Protein AF-A0A941RCS9-F1 (afdb_monomer_lite)

pLDDT: mean 92.67, std 8.38, range [59.22, 98.25]

Radius of gyration: 15.78 Å; chains: 1; bounding box: 33×38×42 Å

Foldseek 3Di:
DAKFKWQWADWDAWDQDPVQGTFIWTKTAGQLQDIAIEPTASLVPEDPQQNDDHRWIKIADWDADPPDLQPRYIYGPDNNRIHGDDGQDCPPNSVVVCCSNVPPHDEAADCVVVVVCVVVSVHDDGHYDYPDDPDDD

Sequence (137 aa):
MPKERVLITVKTYPTLSRKYGEMVCTAGVRADGSWVRLYPVPFRRLEEEDQYAKFDWIEAELVKSGSDPRPETYRLVDPREMRRIGHVGTDKNWRERRQLLLNPSCVYDRLQPLLDGAKANTLSLAVFKPARILDFT

Secondary structure (DSSP, 8-state):
--EEEEEEEEEPPPEEETTTEEEEEEEEEETTS-EEEEEEE-GGGS-GGG---TTEEEEEEEEE-SS--STTEEEES-GGG-EEEEE---HHHHHHHHHHHHSSSPEE--HHHHHHHHHTTS-S--EE--S------

Structure (mmCIF, N/CA/C/O backbone):
data_AF-A0A941RCS9-F1
#
_entry.id   AF-A0A941RCS9-F1
#
loop_
_atom_site.group_PDB
_atom_site.id
_atom_site.type_symbol
_atom_site.label_atom_id
_atom_site.label_alt_id
_atom_site.label_comp_id
_atom_site.label_asym_id
_atom_site.label_entity_id
_atom_site.label_seq_id
_atom_site.pdbx_PDB_ins_code
_atom_site.Cartn_x
_atom_site.Cartn_y
_atom_site.Cartn_z
_atom_site.occupancy
_atom_site.B_iso_or_equiv
_atom_site.auth_seq_id
_atom_site.auth_comp_id
_atom_site.auth_asym_id
_atom_site.auth_atom_id
_atom_site.pdbx_PDB_model_num
ATOM 1 N N . MET A 1 1 ? -10.485 14.689 8.620 1.00 63.00 1 MET A N 1
ATOM 2 C CA . MET A 1 1 ? -9.823 14.760 7.288 1.00 63.00 1 MET A CA 1
ATOM 3 C C . MET A 1 1 ? -10.629 13.879 6.331 1.00 63.00 1 MET A C 1
ATOM 5 O O . MET A 1 1 ? -11.446 13.121 6.834 1.00 63.00 1 MET A O 1
ATOM 9 N N . PRO A 1 2 ? -10.528 13.972 4.991 1.00 88.50 2 PRO A N 1
ATOM 10 C CA . PRO A 1 2 ? -11.254 13.023 4.143 1.00 88.50 2 PRO A CA 1
ATOM 11 C C . PRO A 1 2 ? -10.743 11.596 4.390 1.00 88.50 2 PRO A C 1
ATOM 13 O O . PRO A 1 2 ? -9.539 11.392 4.556 1.00 88.50 2 PRO A O 1
ATOM 16 N N . LYS A 1 3 ? -11.653 10.616 4.424 1.00 93.19 3 LYS A N 1
ATOM 17 C CA . LYS A 1 3 ? -11.274 9.201 4.469 1.00 93.19 3 LYS A CA 1
ATOM 18 C C . LYS A 1 3 ? -10.636 8.801 3.138 1.00 93.19 3 LYS A C 1
ATOM 20 O O . L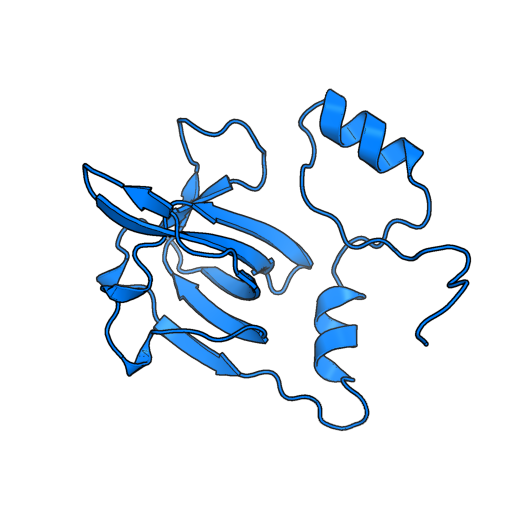YS A 1 3 ? -11.108 9.177 2.066 1.00 93.19 3 LYS A O 1
ATOM 25 N N . GLU A 1 4 ? -9.557 8.037 3.216 1.00 96.62 4 GLU A N 1
ATOM 26 C CA . GLU A 1 4 ? -8.797 7.550 2.072 1.00 96.62 4 GLU A CA 1
ATOM 27 C C . GLU A 1 4 ? -8.938 6.032 1.960 1.00 96.62 4 GLU A C 1
ATOM 29 O O . GLU A 1 4 ? -8.922 5.320 2.967 1.00 96.62 4 GLU A O 1
ATOM 34 N N . ARG A 1 5 ? -9.035 5.529 0.723 1.00 97.56 5 ARG A N 1
ATOM 35 C CA . ARG A 1 5 ? -9.074 4.090 0.440 1.00 97.56 5 ARG A CA 1
ATOM 36 C C . ARG A 1 5 ? -7.694 3.579 0.054 1.00 97.56 5 ARG A C 1
ATOM 38 O O . ARG A 1 5 ? -7.060 4.138 -0.843 1.00 97.56 5 ARG A O 1
ATOM 45 N N . VAL A 1 6 ? -7.258 2.496 0.693 1.00 98.06 6 VAL A N 1
ATOM 46 C CA . VAL A 1 6 ? -5.947 1.874 0.463 1.00 98.06 6 VAL A CA 1
ATOM 47 C C . VAL A 1 6 ? -6.114 0.370 0.265 1.00 98.06 6 VAL A C 1
ATOM 49 O O . VAL A 1 6 ? -6.655 -0.318 1.127 1.00 98.06 6 VAL A O 1
ATOM 52 N N . LEU A 1 7 ? -5.630 -0.150 -0.862 1.00 98.00 7 LEU A N 1
ATOM 53 C CA . LEU A 1 7 ? -5.554 -1.581 -1.139 1.00 98.00 7 LEU A CA 1
ATOM 54 C C . LEU A 1 7 ? -4.296 -2.140 -0.489 1.00 98.00 7 LEU A C 1
ATOM 56 O O . LEU A 1 7 ? -3.183 -1.849 -0.933 1.00 98.00 7 LEU A O 1
ATOM 60 N N . ILE A 1 8 ? -4.459 -2.966 0.536 1.00 97.94 8 ILE A N 1
ATOM 61 C CA . ILE A 1 8 ? -3.337 -3.546 1.266 1.00 97.94 8 ILE A CA 1
ATOM 62 C C . ILE A 1 8 ? -2.608 -4.572 0.399 1.00 97.94 8 ILE A C 1
ATOM 64 O O . ILE A 1 8 ? -3.192 -5.562 -0.024 1.00 97.94 8 ILE A O 1
ATOM 68 N N . THR A 1 9 ? -1.306 -4.402 0.179 1.00 96.50 9 THR A N 1
ATOM 69 C CA . THR A 1 9 ? -0.485 -5.355 -0.598 1.00 96.50 9 THR A CA 1
ATOM 70 C C . THR A 1 9 ? 0.666 -5.948 0.202 1.00 96.50 9 THR A C 1
ATOM 72 O O . THR A 1 9 ? 1.114 -7.066 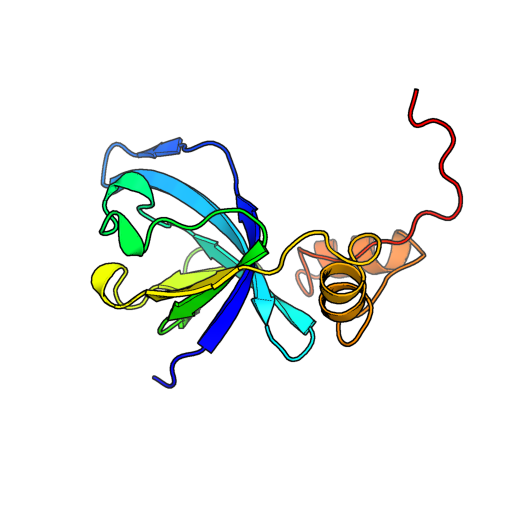-0.068 1.00 96.50 9 THR A O 1
ATOM 75 N N . VAL A 1 10 ? 1.097 -5.252 1.252 1.00 95.62 10 VAL A N 1
ATOM 76 C CA . VAL A 1 10 ? 2.172 -5.670 2.146 1.00 95.62 10 VAL A CA 1
ATOM 77 C C . VAL A 1 10 ? 1.657 -5.651 3.578 1.00 95.62 10 VAL A C 1
ATOM 79 O O . VAL A 1 10 ? 1.110 -4.653 4.032 1.00 95.62 10 VAL A O 1
ATOM 82 N N . LYS A 1 11 ? 1.878 -6.745 4.307 1.00 93.12 11 LYS A N 1
ATOM 83 C CA . LYS A 1 11 ? 1.647 -6.843 5.751 1.00 93.12 11 LYS A CA 1
ATOM 84 C C . LYS A 1 11 ? 2.851 -7.546 6.358 1.00 93.12 11 LYS A C 1
ATOM 86 O O . LYS A 1 11 ? 3.166 -8.659 5.932 1.00 93.12 11 LYS A O 1
ATOM 91 N N . THR A 1 12 ? 3.555 -6.879 7.267 1.00 88.44 12 THR A N 1
ATOM 92 C CA . THR A 1 12 ? 4.727 -7.461 7.929 1.00 88.44 12 THR A CA 1
ATOM 93 C C . THR A 1 12 ? 4.313 -8.360 9.083 1.00 88.44 12 THR A C 1
ATOM 95 O O . THR A 1 12 ? 3.194 -8.267 9.592 1.00 88.44 12 THR A O 1
ATOM 98 N N . TYR A 1 13 ? 5.245 -9.204 9.528 1.00 76.31 13 TYR A N 1
ATOM 99 C CA . TYR A 1 13 ? 5.100 -9.865 10.816 1.00 76.31 13 TYR A CA 1
ATOM 100 C C . TYR A 1 13 ? 5.040 -8.803 11.930 1.00 76.31 13 TYR A C 1
ATOM 102 O O . TYR A 1 13 ? 5.722 -7.773 11.823 1.00 76.31 13 TYR A O 1
ATOM 110 N N . PRO A 1 14 ? 4.206 -9.003 12.956 1.00 74.94 14 PRO A N 1
ATOM 111 C CA . PRO A 1 14 ? 4.086 -8.069 14.058 1.00 74.94 14 PRO A CA 1
ATOM 112 C C . PRO A 1 14 ? 5.381 -7.881 14.849 1.00 74.94 14 PRO A C 1
ATOM 114 O O . PRO A 1 14 ? 6.096 -8.835 15.154 1.00 74.94 14 PRO A O 1
ATOM 117 N N . THR A 1 15 ? 5.641 -6.642 15.256 1.00 70.25 15 THR A N 1
ATOM 118 C CA . THR A 1 15 ? 6.646 -6.306 16.262 1.00 70.25 15 THR A CA 1
ATOM 119 C C . THR A 1 15 ? 5.975 -6.056 17.610 1.00 70.25 15 THR A C 1
ATOM 121 O O . THR A 1 15 ? 4.994 -5.318 17.725 1.00 70.25 15 THR A O 1
ATOM 124 N N . LEU A 1 16 ? 6.519 -6.676 18.660 1.00 68.19 16 LEU A N 1
ATOM 125 C CA . LEU A 1 16 ? 6.080 -6.461 20.037 1.00 68.19 16 LEU A CA 1
ATOM 126 C C . LEU A 1 16 ? 6.588 -5.099 20.525 1.00 68.19 16 LEU A C 1
ATOM 128 O O . LEU A 1 16 ? 7.773 -4.922 20.809 1.00 68.19 16 LEU A O 1
ATOM 132 N N . SER A 1 17 ? 5.695 -4.117 20.632 1.00 65.38 17 SER A N 1
ATOM 133 C CA . SER A 1 17 ? 5.992 -2.832 21.261 1.00 65.38 17 SER A CA 1
ATOM 134 C C . SER A 1 17 ? 5.693 -2.889 22.755 1.00 65.38 17 SER A C 1
ATOM 136 O O . SER A 1 17 ? 4.562 -3.151 23.160 1.00 65.38 17 SER A O 1
ATOM 138 N N . ARG A 1 18 ? 6.675 -2.520 23.588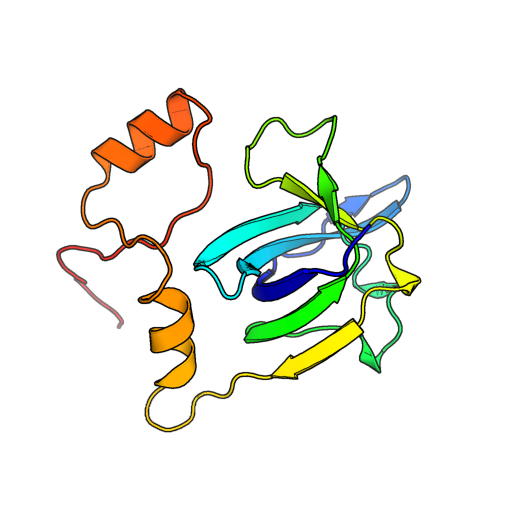 1.00 61.56 18 ARG A N 1
ATOM 139 C CA . ARG A 1 18 ? 6.469 -2.320 25.036 1.00 61.56 18 ARG A CA 1
ATOM 140 C C . ARG A 1 18 ? 5.389 -1.279 25.356 1.00 61.56 18 ARG A C 1
ATOM 142 O O . ARG A 1 18 ? 4.751 -1.378 26.394 1.00 61.56 18 ARG A O 1
ATOM 149 N N . LYS A 1 19 ? 5.197 -0.282 24.483 1.00 60.53 19 LYS A N 1
ATOM 150 C CA . LYS A 1 19 ? 4.266 0.839 24.697 1.00 60.53 19 LYS A CA 1
ATOM 151 C C . LYS A 1 19 ? 2.889 0.600 24.076 1.00 60.53 19 LYS A C 1
ATOM 153 O O . LYS A 1 19 ? 1.886 1.013 24.645 1.00 60.53 19 LYS A O 1
ATOM 158 N N . TYR A 1 20 ? 2.838 -0.046 22.911 1.00 59.22 20 TYR A N 1
ATOM 159 C CA . TYR A 1 20 ? 1.613 -0.134 22.108 1.00 59.22 20 TYR A CA 1
ATOM 160 C C . TYR A 1 20 ? 1.094 -1.565 21.907 1.00 59.22 20 TYR A C 1
ATOM 162 O O . TYR A 1 20 ? 0.027 -1.737 21.328 1.00 59.22 20 TYR A O 1
ATOM 170 N N . GLY A 1 21 ? 1.783 -2.583 22.431 1.00 72.50 21 GLY A N 1
ATOM 171 C CA . GLY A 1 21 ? 1.457 -3.985 22.177 1.00 72.50 21 GLY A CA 1
ATOM 172 C C . GLY A 1 21 ? 1.911 -4.441 20.790 1.00 72.50 21 GLY A C 1
ATOM 173 O O . GLY A 1 21 ? 2.900 -3.941 20.256 1.00 72.50 21 GLY A O 1
ATOM 174 N N . GLU A 1 22 ? 1.214 -5.416 20.216 1.00 78.25 22 GLU A N 1
ATOM 175 C CA . GLU A 1 22 ? 1.516 -5.948 18.887 1.00 78.25 22 GLU A CA 1
ATOM 176 C C . GLU A 1 22 ? 1.178 -4.923 17.788 1.00 78.25 22 GLU A C 1
ATOM 178 O O . GLU A 1 22 ? 0.010 -4.582 17.597 1.00 78.25 22 GLU A O 1
ATOM 183 N N . MET A 1 23 ? 2.193 -4.440 17.062 1.00 86.50 23 MET A N 1
ATOM 184 C CA . MET A 1 23 ? 2.024 -3.497 15.951 1.00 86.50 23 MET A CA 1
ATOM 185 C C . MET A 1 23 ? 2.549 -4.096 14.648 1.00 86.50 23 MET A C 1
ATOM 187 O O . MET A 1 23 ? 3.562 -4.790 14.639 1.00 86.50 23 MET A O 1
ATOM 191 N N . VAL A 1 24 ? 1.902 -3.781 13.528 1.00 89.31 24 VAL A N 1
ATOM 192 C CA . VAL A 1 24 ? 2.357 -4.188 12.191 1.00 89.31 24 VAL A CA 1
ATOM 193 C C . VAL A 1 24 ? 2.687 -2.971 11.333 1.00 89.31 24 VAL A C 1
ATOM 195 O O . VAL A 1 24 ? 2.077 -1.905 11.464 1.00 89.31 24 VAL A O 1
ATOM 198 N N . CYS A 1 25 ? 3.647 -3.139 10.425 1.00 91.19 25 CYS A N 1
ATOM 199 C CA . CYS A 1 25 ? 3.825 -2.251 9.287 1.00 91.19 25 CYS A CA 1
ATOM 200 C C . CYS A 1 25 ? 3.005 -2.812 8.126 1.00 91.19 25 CYS A C 1
ATOM 202 O O . CYS A 1 25 ? 3.076 -4.000 7.800 1.00 91.19 25 CYS A O 1
ATOM 204 N N . THR A 1 26 ? 2.193 -1.961 7.517 1.00 95.56 26 THR A N 1
ATOM 205 C CA . THR A 1 26 ? 1.375 -2.321 6.360 1.00 95.56 26 THR A CA 1
ATOM 206 C C . THR A 1 26 ? 1.672 -1.339 5.240 1.00 95.56 26 THR A C 1
ATOM 208 O O . THR A 1 26 ? 1.915 -0.163 5.498 1.00 95.56 26 THR A O 1
ATOM 211 N N . ALA A 1 27 ? 1.670 -1.801 3.996 1.00 97.25 27 ALA A N 1
ATOM 212 C CA . ALA A 1 27 ? 1.704 -0.913 2.846 1.00 97.25 27 ALA A CA 1
ATOM 213 C C . ALA A 1 27 ? 0.669 -1.327 1.806 1.00 97.25 27 ALA A C 1
ATOM 215 O O . ALA A 1 27 ? 0.256 -2.489 1.731 1.00 97.25 27 ALA A O 1
ATOM 216 N N . GLY A 1 28 ? 0.252 -0.353 1.015 1.00 97.62 28 GLY A N 1
ATOM 217 C CA . GLY A 1 28 ? -0.771 -0.514 0.006 1.00 97.62 28 GLY A CA 1
ATOM 218 C C . GLY A 1 28 ? -0.764 0.626 -0.996 1.00 97.62 28 GLY A C 1
ATOM 219 O O . GLY A 1 28 ? 0.052 1.545 -0.905 1.00 97.62 28 GLY A O 1
ATOM 220 N N . VAL A 1 29 ? -1.682 0.551 -1.949 1.00 97.25 29 VAL A N 1
ATOM 221 C CA . VAL A 1 29 ? -1.848 1.560 -2.999 1.00 97.25 29 VAL A CA 1
ATOM 222 C C . VAL A 1 29 ? -3.223 2.203 -2.904 1.00 97.25 29 VAL A C 1
ATOM 224 O O . VAL A 1 29 ? -4.209 1.538 -2.58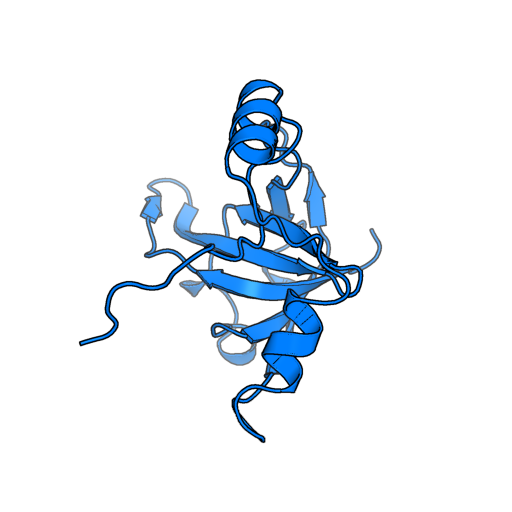5 1.00 97.25 29 VAL A O 1
ATOM 227 N N . ARG A 1 30 ? -3.305 3.502 -3.173 1.00 96.88 30 ARG A N 1
ATOM 228 C CA . ARG A 1 30 ? -4.586 4.182 -3.385 1.00 96.88 30 ARG A CA 1
ATOM 229 C C . ARG A 1 30 ? -5.153 3.836 -4.760 1.00 96.88 30 ARG A C 1
ATOM 231 O O . ARG A 1 30 ? -4.466 3.272 -5.608 1.00 96.88 30 ARG A O 1
ATOM 238 N N . ALA A 1 31 ? -6.398 4.238 -5.004 1.00 93.38 31 ALA A N 1
ATOM 239 C CA . ALA A 1 31 ? -7.040 4.085 -6.311 1.00 93.38 31 ALA A CA 1
ATOM 240 C C . ALA A 1 31 ? -6.303 4.821 -7.449 1.00 93.38 31 ALA A C 1
ATOM 242 O O . ALA A 1 31 ? -6.413 4.403 -8.594 1.00 93.38 31 ALA A O 1
ATOM 243 N N . ASP A 1 32 ? -5.545 5.878 -7.137 1.00 94.81 32 ASP A N 1
ATOM 244 C CA . ASP A 1 32 ? -4.688 6.608 -8.085 1.00 94.81 32 ASP A CA 1
ATOM 245 C C . ASP A 1 32 ? -3.293 5.980 -8.264 1.00 94.81 32 ASP A C 1
ATOM 247 O O . ASP A 1 32 ? -2.476 6.480 -9.033 1.00 94.81 32 ASP A O 1
ATOM 251 N N . GLY A 1 33 ? -3.016 4.863 -7.580 1.00 94.81 33 GLY A N 1
ATOM 252 C CA . GLY A 1 33 ? -1.770 4.113 -7.699 1.00 94.81 33 GLY A CA 1
ATOM 253 C C . GLY A 1 33 ? -0.627 4.648 -6.843 1.00 94.81 33 GLY A C 1
ATOM 254 O O . GLY A 1 33 ? 0.453 4.048 -6.855 1.00 94.81 33 GLY A O 1
ATOM 255 N N . SER A 1 34 ? -0.846 5.727 -6.085 1.00 95.94 34 SER A N 1
ATOM 256 C CA . SER A 1 34 ? 0.124 6.243 -5.121 1.00 95.94 34 SER A CA 1
ATOM 257 C C . SER A 1 34 ? 0.281 5.297 -3.929 1.00 95.94 34 SER A C 1
ATOM 259 O O . SER A 1 34 ? -0.676 4.687 -3.444 1.00 95.94 34 SER A O 1
ATOM 261 N N . TRP A 1 35 ? 1.515 5.174 -3.444 1.00 97.62 35 TRP A N 1
ATOM 262 C CA . TRP A 1 35 ? 1.847 4.294 -2.332 1.00 97.62 35 TRP A CA 1
ATOM 263 C C . TRP A 1 35 ? 1.531 4.925 -0.975 1.00 97.62 35 TRP A C 1
ATOM 265 O O . TRP A 1 35 ? 1.738 6.117 -0.738 1.00 97.62 35 TRP A O 1
ATOM 275 N N . VAL A 1 36 ? 1.082 4.074 -0.057 1.00 97.69 36 VAL A N 1
ATOM 276 C CA . VAL A 1 36 ? 0.855 4.391 1.352 1.00 97.69 36 VAL A CA 1
ATOM 277 C C . VAL A 1 36 ? 1.520 3.322 2.199 1.00 97.69 36 VAL A C 1
ATOM 279 O O . VAL A 1 36 ? 1.311 2.128 2.002 1.00 97.69 36 VAL A O 1
ATOM 282 N N . ARG A 1 37 ? 2.293 3.757 3.187 1.00 97.56 37 ARG A N 1
ATOM 283 C CA . ARG A 1 37 ? 2.808 2.945 4.281 1.00 97.56 37 ARG A CA 1
ATOM 284 C C . ARG A 1 37 ? 2.111 3.376 5.562 1.00 97.56 37 ARG A C 1
ATOM 286 O O . ARG A 1 37 ? 2.231 4.523 5.974 1.00 97.56 37 ARG A O 1
ATOM 293 N N . LEU A 1 38 ? 1.415 2.451 6.201 1.00 96.25 38 LEU A N 1
ATOM 294 C CA . LEU A 1 38 ? 0.767 2.647 7.488 1.00 96.25 38 LEU A CA 1
ATOM 295 C C . LEU A 1 38 ? 1.641 2.052 8.581 1.00 96.25 38 LEU A C 1
ATOM 297 O O . LEU A 1 38 ? 1.878 0.839 8.620 1.00 96.25 38 LEU A O 1
ATOM 301 N N . TYR A 1 39 ? 2.126 2.915 9.468 1.00 92.56 39 TYR A N 1
ATOM 302 C CA . TYR A 1 39 ? 2.861 2.477 10.642 1.00 92.56 39 TYR A CA 1
ATOM 303 C C . TYR A 1 39 ? 2.736 3.476 11.800 1.00 92.56 39 TYR A C 1
ATOM 305 O O . TYR A 1 39 ? 2.960 4.670 11.594 1.00 92.56 39 TYR A O 1
ATOM 313 N N . PRO A 1 40 ? 2.485 3.007 13.033 1.00 91.62 40 PRO A N 1
ATOM 314 C CA . PRO A 1 40 ? 2.209 1.617 13.403 1.00 91.62 40 PRO A CA 1
ATOM 315 C C . PRO A 1 40 ? 0.701 1.301 13.313 1.00 91.62 40 PRO A C 1
ATOM 317 O O . PRO A 1 40 ? -0.121 2.141 13.672 1.00 91.62 40 PRO A O 1
ATOM 320 N N . VAL A 1 41 ? 0.325 0.094 12.868 1.00 92.75 41 VAL A N 1
ATOM 321 C CA . VAL A 1 41 ? -1.081 -0.365 12.884 1.00 92.75 41 VAL A CA 1
ATOM 322 C C . VAL A 1 41 ? -1.284 -1.388 14.010 1.00 92.75 41 VAL A C 1
ATOM 324 O O . VAL A 1 41 ? -0.594 -2.412 14.007 1.00 92.75 41 VAL A O 1
ATOM 327 N N . PRO A 1 42 ? -2.208 -1.167 14.964 1.00 92.12 42 PRO A N 1
ATOM 328 C CA . PRO A 1 42 ? -2.483 -2.098 16.061 1.00 92.12 42 PRO A CA 1
ATOM 329 C C . PRO A 1 42 ? -3.407 -3.240 15.605 1.00 92.12 42 PRO A C 1
ATOM 331 O O . PRO A 1 42 ? -4.501 -3.409 16.133 1.00 92.12 42 PRO A O 1
ATOM 334 N N . PHE A 1 43 ? -2.981 -4.017 14.606 1.00 91.75 43 PHE A N 1
ATOM 335 C CA . PHE A 1 43 ? -3.827 -4.968 13.868 1.00 91.75 43 PHE A CA 1
ATOM 336 C C . PHE A 1 43 ? -4.653 -5.910 14.758 1.00 91.75 43 PHE A C 1
ATOM 338 O O . PHE A 1 43 ? -5.843 -6.078 14.532 1.00 91.75 43 PHE A O 1
ATOM 345 N N . ARG A 1 44 ? -4.048 -6.480 15.808 1.00 88.81 44 ARG A N 1
ATOM 346 C CA . ARG A 1 44 ? -4.724 -7.407 16.738 1.00 88.81 44 ARG A CA 1
ATOM 347 C C . ARG A 1 44 ? -5.776 -6.760 17.637 1.00 88.81 44 ARG A C 1
ATOM 349 O O . ARG A 1 44 ? -6.508 -7.476 18.306 1.00 88.81 44 ARG A O 1
ATOM 356 N N . ARG A 1 45 ? -5.785 -5.430 17.725 1.00 89.62 45 ARG A N 1
ATOM 357 C CA . ARG A 1 45 ? -6.721 -4.650 18.548 1.00 89.62 45 ARG A CA 1
ATOM 358 C C . ARG A 1 45 ? -7.834 -4.014 17.724 1.00 89.62 45 ARG A C 1
ATOM 360 O O . ARG A 1 45 ? -8.640 -3.284 18.287 1.00 89.62 45 ARG A O 1
ATOM 367 N N . LEU A 1 46 ? -7.821 -4.220 16.411 1.00 91.62 46 LEU A N 1
ATOM 368 C CA . LEU A 1 46 ? -8.954 -3.883 15.567 1.00 91.62 46 LEU A CA 1
ATOM 369 C C . LEU A 1 46 ? -10.094 -4.857 15.860 1.00 91.62 46 LEU A C 1
ATOM 371 O O . LEU A 1 46 ? -9.838 -6.016 16.213 1.00 91.62 46 LEU A O 1
ATOM 375 N N . GLU A 1 47 ? -11.324 -4.390 15.658 1.00 92.69 47 GLU A N 1
ATOM 376 C CA . GLU A 1 47 ? -12.496 -5.261 15.630 1.00 92.69 47 GLU A CA 1
ATOM 377 C C . GLU A 1 47 ? -12.281 -6.382 14.608 1.00 92.69 47 GLU A C 1
ATOM 379 O O . GLU A 1 47 ? -11.614 -6.196 13.586 1.00 92.69 47 GLU A O 1
ATOM 384 N N . GLU A 1 48 ? -12.811 -7.569 14.894 1.00 91.56 48 GLU A N 1
ATOM 385 C CA . GLU A 1 48 ? -12.549 -8.770 14.092 1.00 91.56 48 GLU A CA 1
ATOM 386 C C . GLU A 1 48 ? -12.937 -8.583 12.615 1.00 91.56 48 GLU A C 1
ATOM 388 O O . GLU A 1 48 ? -12.211 -9.007 11.715 1.00 91.56 48 GLU A O 1
ATOM 393 N N . GLU A 1 49 ? -14.033 -7.868 12.359 1.00 94.31 49 GLU A N 1
ATOM 394 C CA . GLU A 1 49 ? -14.506 -7.526 11.015 1.00 94.31 49 GLU A CA 1
ATOM 395 C C . GLU A 1 49 ? -13.573 -6.579 10.244 1.00 94.31 49 GLU A C 1
ATOM 397 O O . GLU A 1 49 ? -13.512 -6.647 9.013 1.00 94.31 49 GLU A O 1
ATOM 402 N N . ASP A 1 50 ? -12.798 -5.762 10.957 1.00 95.94 50 ASP A N 1
ATOM 403 C CA . ASP A 1 50 ? -11.863 -4.788 10.393 1.00 95.94 50 ASP A CA 1
ATOM 404 C C . ASP A 1 50 ? -10.428 -5.318 10.308 1.00 95.94 50 ASP A C 1
ATOM 406 O O . ASP A 1 50 ? -9.552 -4.694 9.696 1.00 95.94 50 ASP A O 1
ATOM 410 N N . GLN A 1 51 ? -10.165 -6.510 10.850 1.00 94.50 51 GLN A N 1
ATOM 411 C CA . GLN A 1 51 ? -8.922 -7.219 10.584 1.00 94.50 51 GLN A CA 1
ATOM 412 C C . GLN A 1 51 ? -8.857 -7.619 9.103 1.00 94.50 51 GLN A C 1
ATOM 414 O O . GLN A 1 51 ? -9.627 -8.431 8.586 1.00 94.50 51 GLN A O 1
ATOM 419 N N . TYR A 1 52 ? -7.890 -7.026 8.407 1.00 95.75 52 TYR A N 1
ATOM 420 C CA . TYR A 1 52 ? -7.691 -7.169 6.970 1.00 95.75 52 TYR A CA 1
ATOM 421 C C . TYR A 1 52 ? -6.644 -8.229 6.571 1.00 95.75 52 TYR A C 1
ATOM 423 O O . TYR A 1 52 ? -5.613 -8.474 7.223 1.00 95.75 52 TYR A O 1
ATOM 431 N N . ALA A 1 53 ? -6.878 -8.833 5.415 1.00 95.75 53 ALA A N 1
ATOM 432 C CA . ALA A 1 53 ? -5.962 -9.670 4.663 1.00 95.75 53 ALA A CA 1
ATOM 433 C C . ALA A 1 53 ? -5.172 -8.853 3.623 1.00 95.75 53 ALA A C 1
ATOM 435 O O . ALA A 1 53 ? -5.379 -7.657 3.416 1.00 95.75 53 ALA A O 1
ATOM 436 N N . LYS A 1 54 ? -4.216 -9.510 2.953 1.00 96.19 54 LYS A N 1
ATOM 437 C CA . LYS A 1 54 ? -3.625 -8.935 1.738 1.00 96.19 54 LYS A CA 1
ATOM 438 C C . LYS A 1 54 ? -4.698 -8.898 0.649 1.00 96.19 54 LYS A C 1
ATOM 440 O O . LYS A 1 54 ? -5.419 -9.876 0.473 1.00 96.19 54 LYS A O 1
ATOM 445 N N . PHE A 1 55 ? -4.697 -7.815 -0.115 1.00 97.25 55 PHE A N 1
ATOM 446 C CA . PHE A 1 55 ? -5.660 -7.454 -1.153 1.00 97.25 55 PHE A CA 1
ATOM 447 C C . PHE A 1 55 ? -7.053 -7.080 -0.646 1.00 97.25 55 PHE A C 1
ATOM 449 O O . PHE A 1 55 ? -7.995 -7.050 -1.433 1.00 97.25 55 PHE A O 1
ATOM 456 N N . ASP A 1 56 ? -7.168 -6.721 0.631 1.00 98.19 56 ASP A N 1
ATOM 457 C CA . ASP A 1 56 ? -8.339 -6.004 1.122 1.00 98.19 56 ASP A CA 1
ATOM 458 C C . ASP A 1 56 ? -8.205 -4.506 0.869 1.00 98.19 56 ASP A C 1
ATOM 460 O O . ASP A 1 56 ? -7.124 -3.923 1.011 1.00 98.19 56 ASP A O 1
ATOM 464 N N . TRP A 1 57 ? -9.326 -3.881 0.538 1.00 98.25 57 TRP A N 1
ATOM 465 C CA . TRP A 1 57 ? -9.485 -2.443 0.641 1.00 98.25 57 TRP A CA 1
ATOM 466 C C . TRP A 1 57 ? -9.800 -2.075 2.083 1.00 98.25 57 TRP A C 1
ATOM 468 O O . TRP A 1 57 ? -10.733 -2.614 2.684 1.00 98.25 57 TRP A O 1
ATOM 478 N N . ILE A 1 58 ? -9.057 -1.108 2.606 1.00 98.06 58 ILE A N 1
ATOM 479 C CA . ILE A 1 58 ? -9.412 -0.410 3.836 1.00 98.06 58 ILE A CA 1
ATOM 480 C C . ILE A 1 58 ? -9.801 1.031 3.527 1.00 98.06 58 ILE A C 1
ATOM 482 O O . ILE A 1 58 ? -9.328 1.609 2.547 1.00 98.06 58 ILE A O 1
ATOM 486 N N . GLU A 1 59 ? -10.624 1.611 4.386 1.00 98.25 59 GLU A N 1
ATOM 487 C CA . GLU A 1 59 ? -10.956 3.029 4.393 1.00 98.25 59 GLU A CA 1
ATOM 488 C C . GLU A 1 59 ? -10.616 3.626 5.760 1.00 98.25 59 GLU A C 1
ATOM 490 O O . GLU A 1 59 ? -11.030 3.094 6.790 1.00 98.25 59 GLU A O 1
ATOM 495 N N . ALA A 1 60 ? -9.835 4.708 5.786 1.00 97.12 60 ALA A N 1
ATOM 496 C CA . ALA A 1 60 ? -9.427 5.353 7.032 1.00 97.12 60 ALA A CA 1
ATOM 497 C C . ALA A 1 60 ? -9.017 6.813 6.840 1.00 97.12 60 ALA A C 1
ATOM 499 O O . ALA A 1 60 ? -8.618 7.227 5.754 1.00 97.12 60 ALA A O 1
ATOM 500 N N . GLU A 1 61 ? -9.043 7.586 7.923 1.00 97.50 61 GLU A N 1
ATOM 501 C CA . GLU A 1 61 ? -8.399 8.899 7.958 1.00 97.50 61 GLU A CA 1
ATOM 502 C C . GLU A 1 61 ? -6.898 8.751 8.216 1.00 97.50 61 GLU A C 1
ATOM 504 O O . GLU A 1 61 ? -6.477 8.139 9.206 1.00 97.50 61 GLU A O 1
ATOM 509 N N . LEU A 1 62 ? -6.089 9.324 7.324 1.00 96.81 62 LEU A N 1
ATOM 510 C CA . LEU A 1 62 ? -4.636 9.221 7.364 1.00 96.81 62 LEU A CA 1
ATOM 511 C C . LEU A 1 62 ? -3.998 10.578 7.658 1.00 96.81 62 LEU A C 1
ATOM 513 O O . LEU A 1 62 ? -4.406 11.612 7.139 1.00 96.81 62 LEU A O 1
ATOM 517 N N . VAL A 1 63 ? -2.937 10.565 8.460 1.00 96.75 63 VAL A N 1
ATOM 518 C CA . VAL A 1 63 ? -2.114 11.745 8.740 1.00 96.75 63 VAL A CA 1
ATOM 519 C C . VAL A 1 63 ? -0.651 11.436 8.483 1.00 96.75 63 VAL A C 1
ATOM 521 O O . VAL A 1 63 ? -0.184 10.322 8.731 1.00 96.75 63 VAL A O 1
ATOM 524 N N . LYS A 1 64 ? 0.109 12.420 7.998 1.00 95.62 64 LYS A N 1
ATOM 525 C CA . LYS A 1 64 ? 1.552 12.256 7.817 1.00 95.62 64 LYS A CA 1
ATOM 526 C C . LYS A 1 64 ? 2.244 11.880 9.126 1.00 95.62 64 LYS A C 1
ATOM 528 O O . LYS A 1 64 ? 1.934 12.397 10.203 1.00 95.62 64 LYS A O 1
ATOM 533 N N . SER A 1 65 ? 3.190 10.948 9.035 1.00 92.94 65 SER A N 1
ATOM 534 C CA . SER A 1 65 ? 4.049 10.630 10.171 1.00 92.94 65 SER A CA 1
ATOM 535 C C . SER A 1 65 ? 5.067 11.748 10.376 1.00 92.94 65 SER A C 1
ATOM 537 O O . SER A 1 65 ? 5.733 12.154 9.433 1.00 92.94 65 SER A O 1
ATOM 539 N N . GLY A 1 66 ? 5.195 12.236 11.611 1.00 91.25 66 GLY A N 1
ATOM 540 C CA . GLY A 1 66 ? 6.227 13.216 11.969 1.00 91.25 66 GLY A CA 1
ATOM 541 C C . GLY A 1 66 ? 7.585 12.587 12.294 1.00 91.25 66 GLY A C 1
ATOM 542 O O . GLY A 1 66 ? 8.569 13.303 12.416 1.00 91.25 66 GLY A O 1
ATOM 543 N N . SER A 1 67 ? 7.645 11.262 12.470 1.00 91.12 67 SER A N 1
ATOM 544 C CA . SER A 1 67 ? 8.854 10.554 12.915 1.00 91.12 67 SER A CA 1
ATOM 545 C C . SER A 1 67 ? 9.514 9.715 11.825 1.00 91.12 67 SER A C 1
ATOM 547 O O . SER A 1 67 ? 10.679 9.358 11.949 1.00 91.12 67 SER A O 1
ATOM 549 N N . ASP A 1 68 ? 8.764 9.338 10.791 1.00 93.56 68 ASP A N 1
ATOM 550 C CA . ASP A 1 68 ? 9.265 8.533 9.681 1.00 93.56 68 ASP A CA 1
ATOM 551 C C . ASP A 1 68 ? 9.350 9.430 8.439 1.00 93.56 68 ASP A C 1
ATOM 553 O O . ASP A 1 68 ? 8.302 9.870 7.961 1.00 93.56 68 ASP A O 1
ATOM 557 N N . PRO A 1 69 ? 10.561 9.731 7.932 1.00 95.12 69 PRO A N 1
ATOM 558 C CA . PRO A 1 69 ? 10.751 10.730 6.885 1.00 95.12 69 PRO A CA 1
ATOM 559 C C . PRO A 1 69 ? 10.325 10.237 5.501 1.00 95.12 69 PRO A C 1
ATOM 561 O O . PRO A 1 69 ? 10.312 11.031 4.561 1.00 95.12 69 PRO A O 1
ATOM 564 N N . ARG A 1 70 ? 10.004 8.944 5.337 1.00 96.25 70 ARG A N 1
ATOM 565 C CA . ARG A 1 70 ? 9.664 8.404 4.019 1.00 96.25 70 ARG A CA 1
ATOM 566 C C . ARG A 1 70 ? 8.365 9.040 3.506 1.00 96.25 70 ARG A C 1
ATOM 568 O O . ARG A 1 70 ? 7.378 9.111 4.250 1.00 96.25 70 ARG A O 1
ATOM 575 N N . PRO A 1 71 ? 8.324 9.459 2.233 1.00 96.00 71 PRO A N 1
ATOM 576 C CA . PRO A 1 71 ? 7.216 10.224 1.675 1.00 96.00 71 PRO A CA 1
ATOM 577 C C . PRO A 1 71 ? 5.926 9.417 1.557 1.00 96.00 71 PRO A C 1
ATOM 579 O O . PRO A 1 71 ? 4.879 10.003 1.317 1.00 96.00 71 PRO A O 1
ATOM 582 N N . GLU A 1 72 ? 5.942 8.106 1.769 1.00 97.19 72 GLU A N 1
ATOM 583 C CA . GLU A 1 72 ? 4.740 7.277 1.811 1.00 97.19 72 GLU A CA 1
ATOM 584 C C . GLU A 1 72 ? 4.265 6.983 3.233 1.00 97.19 72 GLU A C 1
ATOM 586 O O . GLU A 1 72 ? 3.244 6.323 3.375 1.00 97.19 72 GLU A O 1
ATOM 591 N N . THR A 1 73 ? 4.955 7.423 4.294 1.00 97.38 73 THR A N 1
ATOM 592 C CA . THR A 1 73 ? 4.586 7.029 5.662 1.00 97.38 73 THR A CA 1
ATOM 593 C C . THR A 1 73 ? 3.465 7.895 6.246 1.00 97.38 73 THR A C 1
ATOM 595 O O . THR A 1 73 ? 3.593 9.113 6.402 1.00 97.38 73 THR A O 1
ATOM 598 N N . TYR A 1 74 ? 2.375 7.235 6.630 1.00 97.06 74 TYR A N 1
ATOM 599 C CA . TYR A 1 74 ? 1.204 7.796 7.293 1.00 97.06 74 TYR A CA 1
ATOM 600 C C . TYR A 1 74 ? 0.865 7.001 8.560 1.00 97.06 74 TYR A C 1
ATOM 602 O O . TYR A 1 74 ? 1.268 5.849 8.744 1.00 97.06 74 TYR A O 1
ATOM 610 N N . ARG A 1 75 ? 0.097 7.637 9.440 1.00 95.56 75 ARG A N 1
ATOM 611 C CA . ARG A 1 75 ? -0.535 7.041 10.615 1.00 95.56 75 ARG A CA 1
ATOM 612 C C . ARG A 1 75 ? -2.046 7.100 10.443 1.00 95.56 75 ARG A C 1
ATOM 614 O O . ARG A 1 75 ? -2.552 8.033 9.823 1.00 95.56 75 ARG A O 1
ATOM 621 N N . LEU A 1 76 ? -2.742 6.131 11.026 1.00 95.31 76 LEU A N 1
ATOM 622 C CA . LEU A 1 76 ? -4.182 6.239 11.246 1.00 95.31 76 LEU A CA 1
ATOM 623 C C . LEU A 1 76 ? -4.419 7.383 12.236 1.00 95.31 76 LEU A C 1
ATOM 625 O O . LEU A 1 76 ? -3.714 7.460 13.246 1.00 95.31 76 LEU A O 1
ATOM 629 N N . VAL A 1 77 ? -5.375 8.265 11.943 1.00 95.75 77 VAL A N 1
ATOM 630 C CA . VAL A 1 77 ? -5.815 9.290 12.903 1.00 95.75 77 VAL A CA 1
ATOM 631 C C . VAL A 1 77 ? -6.437 8.606 14.120 1.00 95.75 77 VAL A C 1
ATOM 633 O O . VAL A 1 77 ? -6.000 8.842 15.243 1.00 95.75 77 VAL A O 1
ATOM 636 N N . ASP A 1 78 ? -7.375 7.688 13.874 1.00 94.19 78 ASP A N 1
ATOM 637 C CA . ASP A 1 78 ? -7.918 6.767 14.869 1.00 94.19 78 ASP A CA 1
ATOM 638 C C . ASP A 1 78 ? -8.008 5.350 14.271 1.00 94.19 78 ASP A C 1
ATOM 640 O O . ASP A 1 78 ? -8.729 5.144 13.291 1.00 94.19 78 ASP A O 1
ATOM 644 N N . PRO A 1 79 ? -7.292 4.354 14.826 1.00 92.50 79 PRO A N 1
ATOM 645 C CA . PRO A 1 79 ? -7.407 2.968 14.389 1.00 92.50 79 PRO A CA 1
ATOM 646 C C . PRO A 1 79 ? -8.815 2.369 14.486 1.00 92.50 79 PRO A C 1
ATOM 648 O O . PRO A 1 79 ? -9.101 1.441 13.739 1.00 92.50 79 PRO A O 1
ATOM 651 N N . ARG A 1 80 ? -9.684 2.874 15.372 1.00 92.25 80 ARG A N 1
ATOM 652 C CA . ARG A 1 80 ? -11.060 2.370 15.559 1.00 92.25 80 ARG A CA 1
ATOM 653 C C . ARG A 1 80 ? -12.010 2.768 14.430 1.00 92.25 80 ARG A C 1
ATOM 655 O O . ARG A 1 80 ? -13.036 2.129 14.233 1.00 92.25 80 ARG A O 1
ATOM 662 N N . GLU A 1 81 ? -11.657 3.817 13.693 1.00 94.50 81 GLU A N 1
ATOM 663 C CA . GLU A 1 81 ? -12.431 4.334 12.560 1.00 94.50 81 GLU A CA 1
ATOM 664 C C . GLU A 1 81 ? -12.005 3.724 11.217 1.00 94.50 81 GLU A C 1
ATOM 666 O O . GLU A 1 81 ? -12.621 4.002 10.183 1.00 94.50 81 GLU A O 1
ATOM 671 N N . MET A 1 82 ? -10.941 2.914 11.220 1.00 95.81 82 MET A N 1
ATOM 672 C CA . MET A 1 82 ? -10.479 2.178 10.051 1.00 95.81 82 MET A CA 1
ATOM 673 C C . MET A 1 82 ? -11.450 1.037 9.757 1.00 95.81 82 MET A C 1
ATOM 675 O O . MET A 1 82 ? -11.682 0.201 10.623 1.00 95.81 82 MET A O 1
ATOM 679 N N . ARG A 1 83 ? -11.962 0.972 8.526 1.00 97.88 83 ARG A N 1
ATOM 680 C CA . ARG A 1 83 ? -12.890 -0.081 8.104 1.00 97.88 83 ARG A CA 1
ATOM 681 C C . ARG A 1 83 ? -12.323 -0.943 6.994 1.00 97.88 83 ARG A C 1
ATOM 683 O O . ARG A 1 83 ? -11.726 -0.412 6.056 1.00 97.88 83 ARG A O 1
ATOM 690 N N . ARG A 1 84 ? -12.548 -2.257 7.051 1.00 97.75 84 ARG A N 1
ATOM 691 C CA . ARG A 1 84 ? -12.331 -3.154 5.902 1.00 97.75 84 ARG A CA 1
ATOM 692 C C . ARG A 1 84 ? -13.556 -3.092 4.987 1.00 97.75 84 ARG A C 1
ATOM 694 O O . ARG A 1 84 ? -14.643 -3.494 5.381 1.00 97.75 84 ARG A O 1
ATOM 701 N N . ILE A 1 85 ? -13.383 -2.632 3.748 1.00 97.69 85 ILE A N 1
ATOM 702 C CA . ILE A 1 85 ? -14.504 -2.319 2.839 1.00 97.69 85 ILE A CA 1
ATOM 703 C C . ILE A 1 85 ? -14.608 -3.235 1.610 1.00 97.69 85 ILE A C 1
ATOM 705 O O . ILE A 1 85 ? -15.521 -3.083 0.803 1.00 97.69 85 ILE A O 1
ATOM 709 N N . GLY A 1 86 ? -13.691 -4.188 1.433 1.00 97.19 86 GLY A N 1
ATOM 710 C CA . GLY A 1 86 ? -13.788 -5.172 0.354 1.00 97.19 86 GLY A CA 1
ATOM 711 C C . GLY A 1 86 ? -12.539 -6.027 0.201 1.00 97.19 86 GLY A C 1
ATOM 712 O O . GLY A 1 86 ? -11.489 -5.682 0.734 1.00 97.19 86 GLY A O 1
ATOM 713 N N . HIS A 1 87 ? -12.655 -7.118 -0.558 1.00 97.81 87 HIS A N 1
ATOM 714 C CA . HIS A 1 87 ? -11.551 -8.015 -0.902 1.00 97.81 87 HIS A CA 1
ATOM 715 C C . HIS A 1 87 ? -11.424 -8.141 -2.418 1.00 97.81 87 HIS A C 1
ATOM 717 O O . HIS A 1 87 ? -12.411 -8.399 -3.105 1.00 97.81 87 HIS A O 1
ATOM 723 N N . VAL A 1 88 ? -10.204 -8.020 -2.937 1.00 97.62 88 VAL A N 1
ATOM 724 C CA . VAL A 1 88 ? -9.911 -8.282 -4.347 1.00 97.62 88 VAL A CA 1
ATOM 725 C C . VAL A 1 88 ? -9.441 -9.724 -4.491 1.00 97.62 88 VAL A C 1
ATOM 727 O O . VAL A 1 88 ? -8.327 -10.069 -4.087 1.00 97.62 88 VAL A O 1
ATOM 730 N N . GLY A 1 89 ? -10.278 -10.567 -5.096 1.00 96.88 89 GLY A N 1
ATOM 731 C CA . GLY A 1 89 ? -10.017 -11.991 -5.307 1.00 96.88 89 GLY A CA 1
ATOM 732 C C . GLY A 1 89 ? -8.900 -12.295 -6.312 1.00 96.88 89 GLY A C 1
ATOM 733 O O . GLY A 1 89 ? -8.170 -11.420 -6.791 1.00 96.88 89 GLY A O 1
ATOM 734 N N . THR A 1 90 ? -8.741 -13.578 -6.623 1.00 97.06 90 THR A N 1
ATOM 735 C CA . THR A 1 90 ? -7.745 -14.088 -7.584 1.00 97.06 90 THR A CA 1
ATOM 736 C C . THR A 1 90 ? -8.364 -14.484 -8.926 1.00 97.06 90 THR A C 1
ATOM 738 O O . THR A 1 90 ? -7.675 -15.025 -9.795 1.00 97.06 90 THR A O 1
ATOM 741 N N . ASP A 1 91 ? -9.644 -14.173 -9.127 1.00 96.75 91 ASP A N 1
ATOM 742 C CA . ASP A 1 91 ? -10.416 -14.539 -10.307 1.00 96.75 91 ASP A CA 1
ATOM 743 C C . ASP A 1 91 ? -9.788 -14.062 -11.620 1.00 96.75 91 ASP A C 1
ATOM 745 O O . ASP A 1 91 ? -9.098 -13.036 -11.710 1.00 96.75 91 ASP A O 1
ATOM 749 N N . LYS A 1 92 ? -10.061 -14.826 -12.685 1.00 96.06 92 LYS A N 1
ATOM 750 C CA . LYS A 1 92 ? -9.593 -14.544 -14.053 1.00 96.06 92 LYS A CA 1
ATOM 751 C C . LYS A 1 92 ? -8.070 -14.343 -14.116 1.00 96.06 92 LYS A C 1
ATOM 753 O O . LYS A 1 92 ? -7.587 -13.453 -14.822 1.00 96.06 92 LYS A O 1
ATOM 758 N N . ASN A 1 93 ? -7.325 -15.181 -13.390 1.00 94.44 93 ASN A N 1
ATOM 759 C CA . ASN A 1 93 ? -5.870 -15.117 -13.245 1.00 94.44 93 ASN A CA 1
ATOM 760 C C . ASN A 1 93 ? -5.401 -13.774 -12.662 1.00 94.44 93 ASN A C 1
ATOM 762 O O . ASN A 1 93 ? -4.605 -13.073 -13.291 1.00 94.44 93 ASN A O 1
ATOM 766 N N . TRP A 1 94 ? -5.895 -13.412 -11.472 1.00 96.00 94 TRP A N 1
ATOM 767 C CA . TRP A 1 94 ? -5.525 -12.187 -10.745 1.00 96.00 94 TRP A CA 1
ATOM 768 C C . TRP A 1 94 ? -5.738 -10.897 -11.554 1.00 96.00 94 TRP A C 1
ATOM 770 O O . TRP A 1 94 ? -5.010 -9.918 -11.370 1.00 96.00 94 TRP A O 1
ATOM 780 N N . ARG A 1 95 ? -6.709 -10.876 -12.479 1.00 96.06 95 ARG A N 1
ATOM 781 C CA . ARG A 1 95 ? -6.861 -9.773 -13.445 1.00 96.06 95 ARG A CA 1
ATOM 782 C C . ARG A 1 95 ? -7.001 -8.420 -12.757 1.00 96.06 95 ARG A C 1
ATOM 784 O O . ARG A 1 95 ? -6.289 -7.491 -13.125 1.00 96.06 95 ARG A O 1
ATOM 791 N N . GLU A 1 96 ? -7.881 -8.336 -11.767 1.00 95.12 96 GLU A N 1
ATOM 792 C CA . GLU A 1 96 ? -8.167 -7.094 -11.051 1.00 95.12 96 GLU A CA 1
ATOM 793 C C . GLU A 1 96 ? -6.965 -6.622 -10.226 1.00 95.12 96 GLU A C 1
ATOM 795 O O . GLU A 1 96 ? -6.560 -5.470 -10.336 1.00 95.12 96 GLU A O 1
ATOM 800 N N . ARG A 1 97 ? -6.303 -7.531 -9.497 1.00 95.50 97 ARG A N 1
ATOM 801 C CA . ARG A 1 97 ? -5.077 -7.209 -8.746 1.00 95.50 97 ARG A CA 1
ATOM 802 C C . ARG A 1 97 ? -3.980 -6.654 -9.654 1.00 95.50 97 ARG A C 1
ATOM 804 O O . ARG A 1 97 ? -3.332 -5.675 -9.299 1.00 95.50 97 ARG A O 1
ATOM 811 N N . ARG A 1 98 ? -3.777 -7.255 -10.835 1.00 94.31 98 ARG A N 1
ATOM 812 C CA . ARG A 1 98 ? -2.817 -6.745 -11.829 1.00 94.31 98 ARG A CA 1
ATOM 813 C C . ARG A 1 98 ? -3.226 -5.384 -12.362 1.00 94.31 98 ARG A C 1
ATOM 815 O O . ARG A 1 98 ? -2.353 -4.553 -12.545 1.00 94.31 98 ARG A O 1
ATOM 822 N N . GLN A 1 99 ? -4.513 -5.164 -12.625 1.00 93.81 99 GLN A N 1
ATOM 823 C CA . GLN A 1 99 ? -4.992 -3.863 -13.075 1.00 93.81 99 GLN A CA 1
ATOM 824 C C . GLN A 1 99 ? -4.658 -2.812 -12.018 1.00 93.81 99 GLN A C 1
ATOM 826 O O . GLN A 1 99 ? -3.862 -1.935 -12.306 1.00 93.81 99 GLN A O 1
ATOM 831 N N . LEU A 1 100 ? -5.111 -2.994 -10.777 1.00 93.19 100 LEU A N 1
ATOM 832 C CA . LEU A 1 100 ? -4.894 -2.047 -9.678 1.00 93.19 100 LEU A CA 1
ATOM 833 C C . LEU A 1 100 ? -3.412 -1.737 -9.401 1.00 93.19 100 LEU A C 1
ATOM 835 O O . LEU A 1 100 ? -3.093 -0.614 -9.026 1.00 93.19 100 LEU A O 1
ATOM 839 N N . LEU A 1 101 ? -2.509 -2.709 -9.588 1.00 93.12 101 LEU A N 1
ATOM 840 C CA . LEU A 1 101 ? -1.075 -2.538 -9.313 1.00 93.12 101 LEU A CA 1
ATOM 841 C C . LEU A 1 101 ? -0.220 -2.147 -10.516 1.00 93.12 101 LEU A C 1
ATOM 843 O O . LEU A 1 101 ? 0.883 -1.653 -10.322 1.00 93.12 101 LEU A O 1
ATOM 847 N N . LEU A 1 102 ? -0.664 -2.402 -11.745 1.00 93.81 102 LEU A N 1
ATOM 848 C CA . LEU A 1 102 ? 0.098 -2.061 -12.954 1.00 93.81 102 LEU A CA 1
ATOM 849 C C . LEU A 1 102 ? -0.478 -0.840 -13.680 1.00 93.81 102 LEU A C 1
ATOM 851 O O . LEU A 1 102 ? 0.171 -0.313 -14.577 1.00 93.81 102 LEU A O 1
ATOM 855 N N . ASN A 1 103 ? -1.693 -0.417 -13.324 1.00 91.56 103 ASN A N 1
ATOM 856 C CA . ASN A 1 103 ? -2.363 0.770 -13.836 1.00 91.56 103 ASN A CA 1
ATOM 857 C C . ASN A 1 103 ? -3.459 1.215 -12.841 1.00 91.56 103 ASN A C 1
ATOM 859 O O . ASN A 1 103 ? -4.528 0.598 -12.806 1.00 91.56 103 ASN A O 1
ATOM 863 N N . PRO A 1 104 ? -3.237 2.269 -12.038 1.00 90.62 104 PRO A N 1
ATOM 864 C CA . PRO A 1 104 ? -2.461 3.465 -12.414 1.00 90.62 104 PRO A CA 1
ATOM 865 C C . PRO A 1 104 ? -1.074 3.631 -11.766 1.00 90.62 104 PRO A C 1
ATOM 867 O O . PRO A 1 104 ? -0.419 4.645 -11.997 1.00 90.62 104 PRO A O 1
ATOM 870 N N . SER A 1 105 ? -0.593 2.677 -10.964 1.00 91.56 105 SER A N 1
ATOM 871 C CA . SER A 1 105 ? 0.728 2.803 -10.328 1.00 91.56 105 SER A CA 1
ATOM 872 C C . SER A 1 105 ? 1.873 2.930 -11.341 1.00 91.56 105 SER A C 1
ATOM 874 O O . SER A 1 105 ? 1.892 2.262 -12.374 1.00 91.56 105 SER A O 1
ATOM 876 N N . CYS A 1 106 ? 2.884 3.734 -11.002 1.00 93.12 106 CYS A N 1
ATOM 877 C CA . CYS A 1 106 ? 4.128 3.796 -11.766 1.00 93.12 106 CYS A CA 1
ATOM 878 C C . CYS A 1 106 ? 4.895 2.468 -11.644 1.00 93.12 106 CYS A C 1
ATOM 880 O O . CYS A 1 106 ? 5.237 2.038 -10.536 1.00 93.12 106 CYS A O 1
ATOM 882 N N . VAL A 1 107 ? 5.164 1.829 -12.786 1.00 95.88 107 VAL A N 1
ATOM 883 C CA . VAL A 1 107 ? 5.906 0.568 -12.873 1.00 95.88 107 VAL A CA 1
ATOM 884 C C . VAL A 1 107 ? 7.329 0.852 -13.331 1.00 95.88 107 VAL A C 1
ATOM 886 O O . VAL A 1 107 ? 7.555 1.313 -14.447 1.00 95.88 107 VAL A O 1
ATOM 889 N N . TYR A 1 108 ? 8.292 0.534 -12.475 1.00 96.69 108 TYR A N 1
ATOM 890 C CA . TYR A 1 108 ? 9.711 0.685 -12.765 1.00 96.69 108 TYR A CA 1
ATOM 891 C C . TYR A 1 108 ? 10.257 -0.593 -13.395 1.00 96.69 108 TYR A C 1
ATOM 893 O O . TYR A 1 108 ? 10.009 -1.687 -12.899 1.00 96.69 108 TYR A O 1
ATOM 901 N N . ASP A 1 109 ? 11.040 -0.462 -14.458 1.00 96.56 109 ASP A N 1
ATOM 902 C CA . ASP A 1 109 ? 11.728 -1.571 -15.135 1.00 96.56 109 ASP A CA 1
ATOM 903 C C . ASP A 1 109 ? 13.262 -1.470 -15.032 1.00 96.56 109 ASP A C 1
ATOM 905 O O . ASP A 1 109 ? 13.996 -2.351 -15.482 1.00 96.56 109 ASP A O 1
ATOM 909 N N . ARG A 1 110 ? 13.756 -0.407 -14.385 1.00 96.50 110 ARG A N 1
ATOM 910 C CA . ARG A 1 110 ? 15.170 -0.177 -14.076 1.00 96.50 110 ARG A CA 1
ATOM 911 C C . ARG A 1 110 ? 15.351 0.102 -12.594 1.00 96.50 110 ARG A C 1
ATOM 913 O O . ARG A 1 110 ? 14.560 0.815 -11.984 1.00 96.50 110 ARG A O 1
ATOM 920 N N . LEU A 1 111 ? 16.432 -0.430 -12.031 1.00 95.50 111 LEU A N 1
ATOM 921 C CA . LEU A 1 111 ? 16.748 -0.261 -10.614 1.00 95.50 111 LEU A CA 1
ATOM 922 C C . LEU A 1 111 ? 17.316 1.133 -10.301 1.00 95.50 111 LEU A C 1
ATOM 924 O O . LEU A 1 111 ? 17.049 1.668 -9.232 1.00 95.50 111 LEU A O 1
ATOM 928 N N . GLN A 1 112 ? 18.058 1.746 -11.230 1.00 97.44 112 GLN A N 1
ATOM 929 C CA . GLN A 1 112 ? 18.751 3.017 -10.980 1.00 97.44 112 GLN A CA 1
ATOM 930 C C . GLN A 1 112 ? 17.816 4.159 -10.519 1.00 97.44 112 GLN A C 1
ATOM 932 O O . GLN A 1 112 ? 18.102 4.735 -9.472 1.00 97.44 112 GLN A O 1
ATOM 937 N N . PRO A 1 113 ? 16.659 4.428 -11.166 1.00 97.31 113 PRO A N 1
ATOM 938 C CA . PRO A 1 113 ? 15.722 5.451 -10.687 1.00 97.31 113 PRO A CA 1
ATOM 939 C C . PRO A 1 113 ? 15.204 5.200 -9.265 1.00 97.31 113 PRO A C 1
ATOM 941 O O . PRO A 1 113 ? 14.971 6.145 -8.516 1.00 97.31 113 PRO A O 1
ATOM 944 N N . LEU A 1 114 ? 15.048 3.930 -8.874 1.00 97.25 114 LEU A N 1
ATOM 945 C CA . LEU A 1 114 ? 14.632 3.562 -7.520 1.00 97.25 114 LEU A CA 1
ATOM 946 C C . LEU A 1 114 ? 15.737 3.836 -6.500 1.00 97.25 114 LEU A C 1
ATOM 948 O O . LEU A 1 114 ? 15.452 4.331 -5.414 1.00 97.25 114 LEU A O 1
ATOM 952 N N . LEU A 1 115 ? 16.992 3.535 -6.845 1.00 97.44 115 LEU A N 1
ATOM 953 C CA . LEU A 1 115 ? 18.142 3.819 -5.984 1.00 97.44 115 LEU A CA 1
ATOM 954 C C . LEU A 1 115 ? 18.327 5.323 -5.784 1.00 97.44 115 LEU A C 1
ATOM 956 O O . LEU A 1 115 ? 18.552 5.765 -4.658 1.00 97.44 115 LEU A O 1
ATOM 960 N N . ASP A 1 116 ? 18.210 6.099 -6.859 1.00 98.19 116 ASP A N 1
ATOM 961 C CA . ASP A 1 116 ? 18.335 7.554 -6.806 1.00 98.19 116 ASP A CA 1
ATOM 962 C C . ASP A 1 116 ? 17.183 8.168 -6.002 1.00 98.19 116 ASP A C 1
ATOM 964 O O . ASP A 1 116 ? 17.421 8.988 -5.114 1.00 98.19 116 ASP A O 1
ATOM 968 N N . GLY A 1 117 ? 15.950 7.700 -6.224 1.00 97.56 117 GLY A N 1
ATOM 969 C CA . GLY A 1 117 ? 14.781 8.143 -5.467 1.00 97.56 117 GLY A CA 1
ATOM 970 C C . GLY A 1 117 ? 14.839 7.777 -3.983 1.00 97.56 117 GLY A C 1
ATOM 971 O O . GLY A 1 117 ? 14.504 8.599 -3.131 1.00 97.56 117 GLY A O 1
ATOM 972 N N . ALA A 1 118 ? 15.340 6.587 -3.646 1.00 96.88 118 ALA A N 1
ATOM 973 C CA . ALA A 1 118 ? 15.538 6.178 -2.258 1.00 96.88 118 ALA A CA 1
ATOM 974 C C . ALA A 1 118 ? 16.605 7.031 -1.553 1.00 96.88 118 ALA A C 1
ATOM 976 O O . ALA A 1 118 ? 16.384 7.477 -0.428 1.00 96.88 118 ALA A O 1
ATOM 977 N N . LYS A 1 119 ? 17.737 7.313 -2.217 1.00 97.25 119 LYS A N 1
ATOM 978 C CA . LYS A 1 119 ? 18.792 8.194 -1.681 1.00 97.25 119 LYS A CA 1
ATOM 979 C C . LYS A 1 119 ? 18.307 9.630 -1.489 1.00 97.25 119 LYS A C 1
ATOM 981 O O . LYS A 1 119 ? 18.650 10.256 -0.492 1.00 97.25 119 LYS A O 1
ATOM 986 N N . ALA A 1 120 ? 17.502 10.133 -2.422 1.00 98.00 120 ALA A N 1
ATOM 987 C CA . ALA A 1 120 ? 16.892 11.458 -2.349 1.00 98.00 120 ALA A CA 1
ATOM 988 C C . ALA A 1 120 ? 15.642 11.509 -1.447 1.00 98.00 120 ALA A C 1
ATOM 990 O O . ALA A 1 120 ? 15.048 12.574 -1.294 1.00 98.00 120 ALA A O 1
ATOM 991 N N . ASN A 1 121 ? 15.229 10.378 -0.860 1.00 97.12 121 ASN A N 1
ATOM 992 C CA . ASN A 1 121 ? 14.012 10.237 -0.059 1.00 97.12 121 ASN A CA 1
ATOM 993 C C . ASN A 1 121 ? 12.733 10.713 -0.787 1.00 97.12 121 ASN A C 1
ATOM 995 O O . ASN A 1 121 ? 11.810 11.245 -0.171 1.00 97.12 121 ASN A O 1
ATOM 999 N N . THR A 1 122 ? 12.668 10.522 -2.106 1.00 97.00 122 THR A N 1
ATOM 1000 C CA . THR A 1 122 ? 11.479 10.816 -2.924 1.00 97.00 122 THR A CA 1
ATOM 1001 C C . THR A 1 122 ? 10.551 9.614 -3.059 1.00 97.00 122 THR A C 1
ATOM 1003 O O . THR A 1 122 ? 9.364 9.798 -3.324 1.00 97.00 122 THR A O 1
ATOM 1006 N N . LEU A 1 123 ? 11.062 8.400 -2.827 1.00 96.62 123 LEU A N 1
ATOM 1007 C CA . LEU A 1 123 ? 10.267 7.179 -2.724 1.00 96.62 123 LEU A CA 1
ATOM 1008 C C . LEU A 1 123 ? 10.959 6.114 -1.865 1.00 96.62 123 LEU A C 1
ATOM 1010 O O . LEU A 1 123 ? 12.182 6.060 -1.762 1.00 96.62 123 LEU A O 1
ATOM 1014 N N . SER A 1 124 ? 10.166 5.227 -1.279 1.00 95.94 124 SER A N 1
ATOM 1015 C CA . SER A 1 124 ? 10.611 4.044 -0.536 1.00 95.94 124 SER A CA 1
ATOM 1016 C C . SER A 1 124 ? 9.840 2.770 -0.889 1.00 95.94 124 SER A C 1
ATOM 1018 O O . SER A 1 12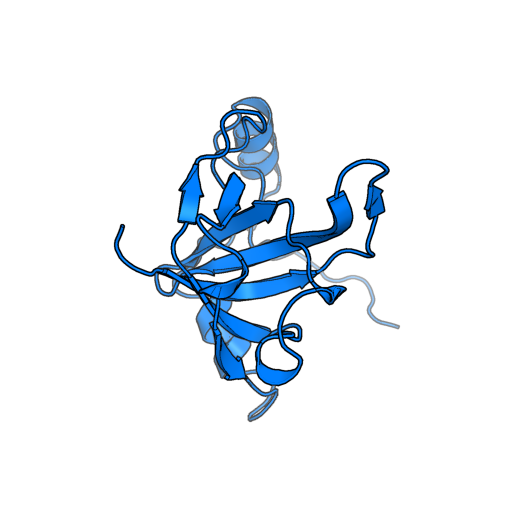4 ? 10.164 1.695 -0.379 1.00 95.94 124 SER A O 1
ATOM 1020 N N . LEU A 1 125 ? 8.804 2.887 -1.722 1.00 96.56 125 LEU A N 1
ATOM 1021 C CA . LEU A 1 125 ? 7.972 1.793 -2.213 1.00 96.56 125 LEU A CA 1
ATOM 1022 C C . LEU A 1 125 ? 7.779 1.945 -3.722 1.00 96.56 125 LEU A C 1
ATOM 1024 O O . LEU A 1 125 ? 7.654 3.055 -4.233 1.00 96.56 125 LEU A O 1
ATOM 1028 N N . ALA A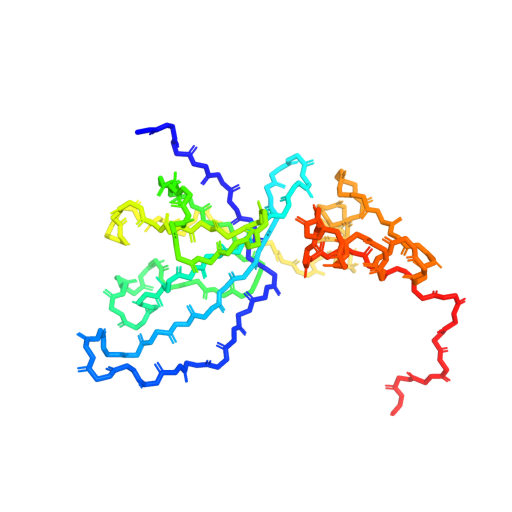 1 126 ? 7.758 0.823 -4.438 1.00 96.12 126 ALA A N 1
ATOM 1029 C CA . ALA A 1 126 ? 7.596 0.818 -5.883 1.00 96.12 126 ALA A CA 1
ATOM 1030 C C . ALA A 1 126 ? 7.005 -0.500 -6.379 1.00 96.12 126 ALA A C 1
ATOM 1032 O O . ALA A 1 126 ? 7.184 -1.554 -5.766 1.00 96.12 126 ALA A O 1
ATOM 1033 N N . VAL A 1 127 ? 6.354 -0.433 -7.539 1.00 95.94 127 VAL A N 1
ATOM 1034 C CA . VAL A 1 127 ? 6.089 -1.612 -8.362 1.00 95.94 127 VAL A CA 1
ATOM 1035 C C . VAL A 1 127 ? 7.270 -1.771 -9.306 1.00 95.94 127 VAL A C 1
ATOM 1037 O O . VAL A 1 127 ? 7.615 -0.838 -10.029 1.00 95.94 127 VAL A O 1
ATOM 1040 N N . PHE A 1 128 ? 7.897 -2.943 -9.293 1.00 95.56 128 PHE A N 1
ATOM 1041 C CA . PHE A 1 128 ? 9.059 -3.229 -10.123 1.00 95.56 128 PHE A CA 1
ATOM 1042 C C . PHE A 1 128 ? 8.782 -4.415 -11.044 1.00 95.56 128 PHE A C 1
ATOM 1044 O O . PHE A 1 128 ? 8.368 -5.482 -10.588 1.00 95.56 128 PHE A O 1
ATOM 1051 N N . LYS A 1 129 ? 9.024 -4.231 -12.342 1.00 94.69 129 LYS A N 1
ATOM 1052 C CA . LYS A 1 129 ? 8.957 -5.277 -13.358 1.00 94.69 129 LYS A CA 1
ATOM 1053 C C . LYS A 1 129 ? 10.382 -5.748 -13.670 1.00 94.69 129 LYS A C 1
ATOM 1055 O O . LYS A 1 129 ? 11.127 -5.011 -14.313 1.00 94.69 129 LYS A O 1
ATOM 1060 N N . PRO A 1 130 ? 10.776 -6.964 -13.259 1.00 94.31 130 PRO A N 1
ATOM 1061 C CA . PRO A 1 130 ? 12.095 -7.483 -13.591 1.00 94.31 130 PRO A CA 1
ATOM 1062 C C . PRO A 1 130 ? 12.215 -7.735 -15.099 1.00 94.31 130 PRO A C 1
ATOM 1064 O O . PRO A 1 130 ? 11.253 -8.137 -15.754 1.00 94.31 130 PRO A O 1
ATOM 1067 N N . ALA A 1 131 ? 13.418 -7.543 -15.645 1.00 94.69 131 ALA A N 1
ATOM 1068 C CA . ALA A 1 131 ? 13.698 -7.816 -17.057 1.00 94.69 131 ALA A CA 1
ATOM 1069 C C . ALA A 1 131 ? 13.581 -9.311 -17.396 1.00 94.69 131 ALA A C 1
ATOM 1071 O O . ALA A 1 131 ? 13.178 -9.682 -18.497 1.00 94.69 131 ALA A O 1
ATOM 1072 N N . ARG A 1 132 ? 13.949 -10.170 -16.442 1.00 94.81 132 ARG A N 1
ATOM 1073 C CA . ARG A 1 132 ? 13.899 -11.626 -16.550 1.00 94.81 132 ARG A CA 1
ATOM 1074 C C . ARG A 1 132 ? 13.549 -12.224 -15.200 1.00 94.81 132 ARG A C 1
ATOM 1076 O O . ARG A 1 132 ? 13.988 -11.716 -14.171 1.00 94.81 132 ARG A O 1
ATOM 1083 N N . ILE A 1 133 ? 12.803 -13.319 -15.231 1.00 93.31 133 ILE A N 1
ATOM 1084 C CA . ILE A 1 133 ? 12.592 -14.181 -14.075 1.00 93.31 133 ILE A CA 1
ATOM 1085 C C . ILE A 1 133 ? 13.319 -15.477 -14.397 1.00 93.31 133 ILE A C 1
ATOM 1087 O O . ILE A 1 133 ? 13.029 -16.095 -15.418 1.00 93.31 133 ILE A O 1
ATOM 1091 N N . LEU A 1 134 ? 14.344 -15.792 -13.608 1.00 94.62 134 LEU A N 1
ATOM 1092 C CA . LEU A 1 134 ? 15.235 -16.919 -13.888 1.00 94.62 134 LEU A CA 1
ATOM 1093 C C . LEU A 1 134 ? 14.608 -18.242 -13.469 1.00 94.62 134 LEU A C 1
ATOM 1095 O O . LEU A 1 134 ? 14.804 -19.243 -14.147 1.00 94.62 134 LEU A O 1
ATOM 1099 N N . ASP A 1 135 ? 13.861 -18.218 -12.370 1.00 90.44 135 ASP A N 1
ATOM 1100 C CA . ASP A 1 135 ? 13.273 -19.408 -11.791 1.00 90.44 135 ASP A CA 1
ATOM 1101 C C . ASP A 1 135 ? 12.048 -19.062 -10.930 1.00 90.44 135 ASP A C 1
ATOM 1103 O O . ASP A 1 135 ? 11.950 -17.958 -10.383 1.00 90.44 135 ASP A O 1
ATOM 1107 N N . PHE A 1 136 ? 11.125 -20.013 -10.833 1.00 83.81 136 PHE A N 1
ATOM 1108 C CA . PHE A 1 136 ? 9.998 -20.054 -9.892 1.00 83.81 136 PHE A CA 1
ATOM 1109 C C . PHE A 1 136 ? 9.873 -21.427 -9.212 1.00 83.81 136 PHE A C 1
ATOM 1111 O O . PHE A 1 136 ? 8.906 -21.645 -8.475 1.00 83.81 136 PHE A O 1
ATOM 1118 N N . THR A 1 137 ? 10.775 -22.350 -9.558 1.00 61.84 137 THR A N 1
ATOM 1119 C CA . THR A 1 137 ? 10.792 -23.735 -9.095 1.00 61.84 137 THR A CA 1
ATOM 1120 C C . THR A 1 137 ? 11.373 -23.869 -7.697 1.00 61.84 137 THR A C 1
ATOM 1122 O O . THR A 1 137 ? 12.130 -22.971 -7.257 1.00 61.84 137 THR A O 1
#